Protein AF-A0A2H0AHC2-F1 (afdb_monomer)

Structure (mmCIF, N/CA/C/O backbone):
data_AF-A0A2H0AHC2-F1
#
_entry.id   AF-A0A2H0AHC2-F1
#
loop_
_atom_site.group_PDB
_atom_site.id
_atom_site.type_symbol
_atom_site.label_atom_id
_atom_site.label_alt_id
_atom_site.label_comp_id
_atom_site.label_asym_id
_atom_site.label_entity_id
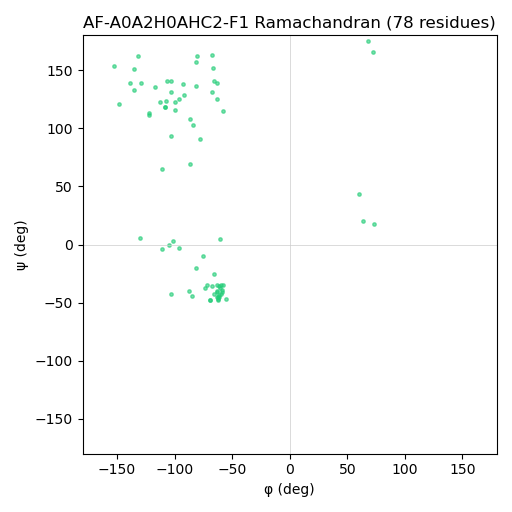_atom_site.label_seq_id
_atom_site.pdbx_PDB_ins_code
_atom_site.Cartn_x
_atom_site.Cartn_y
_atom_site.Cartn_z
_atom_site.occupancy
_atom_site.B_iso_or_equiv
_atom_site.auth_seq_id
_atom_site.auth_comp_id
_atom_site.auth_asym_id
_atom_site.auth_atom_id
_atom_site.pdbx_PDB_model_num
ATOM 1 N N . MET A 1 1 ? 2.894 5.451 23.690 1.00 49.41 1 MET A N 1
ATOM 2 C CA . MET A 1 1 ? 3.192 4.032 23.378 1.00 49.41 1 MET A CA 1
ATOM 3 C C . MET A 1 1 ? 3.158 3.834 21.869 1.00 49.41 1 MET A C 1
ATOM 5 O O . MET A 1 1 ? 2.099 4.047 21.285 1.00 49.41 1 MET A O 1
ATOM 9 N N . LYS A 1 2 ? 4.300 3.493 21.251 1.00 56.34 2 LYS A N 1
ATOM 10 C CA . LYS A 1 2 ? 4.390 3.149 19.821 1.00 56.34 2 LYS A CA 1
ATOM 11 C C . LYS A 1 2 ? 3.568 1.885 19.561 1.00 56.34 2 LYS A C 1
ATOM 13 O O . LYS A 1 2 ? 3.785 0.881 20.229 1.00 56.34 2 LYS A O 1
ATOM 18 N N . ALA A 1 3 ? 2.632 1.945 18.623 1.00 65.75 3 ALA A N 1
ATOM 19 C CA . ALA A 1 3 ? 2.013 0.749 18.070 1.00 65.75 3 ALA A CA 1
ATOM 20 C C . ALA A 1 3 ? 3.011 0.146 17.073 1.00 65.75 3 ALA A C 1
ATOM 22 O O . ALA A 1 3 ? 3.065 0.573 15.926 1.00 65.75 3 ALA A O 1
ATOM 23 N N . ASN A 1 4 ? 3.868 -0.758 17.544 1.00 81.06 4 ASN A N 1
ATOM 24 C CA . ASN A 1 4 ? 4.812 -1.482 16.697 1.00 81.06 4 ASN A CA 1
ATOM 25 C C . ASN A 1 4 ? 4.263 -2.890 16.485 1.00 81.06 4 ASN A C 1
ATOM 27 O O . ASN A 1 4 ? 4.494 -3.758 17.320 1.00 81.06 4 ASN A O 1
ATOM 31 N N . LYS A 1 5 ? 3.523 -3.087 15.394 1.00 90.19 5 LYS A N 1
ATOM 32 C CA . LYS A 1 5 ? 3.216 -4.429 14.894 1.00 90.19 5 LYS A CA 1
ATOM 33 C C . LYS A 1 5 ? 4.408 -4.912 14.083 1.00 90.19 5 LYS A C 1
ATOM 35 O O . LYS A 1 5 ? 4.968 -4.139 13.302 1.00 90.19 5 LYS A O 1
ATOM 40 N N . THR A 1 6 ? 4.813 -6.158 14.267 1.00 94.31 6 THR A N 1
ATOM 41 C CA . THR A 1 6 ? 5.872 -6.745 13.439 1.00 94.31 6 THR A CA 1
ATOM 42 C C . THR A 1 6 ? 5.308 -7.230 12.105 1.00 94.31 6 THR A C 1
ATOM 44 O O . THR A 1 6 ? 4.122 -7.537 11.984 1.00 94.31 6 THR A O 1
ATOM 47 N N . TYR A 1 7 ? 6.158 -7.347 11.081 1.00 94.50 7 TYR A N 1
ATOM 48 C CA . TYR A 1 7 ? 5.737 -7.956 9.814 1.00 94.50 7 TYR A CA 1
ATOM 49 C C . TYR A 1 7 ? 5.265 -9.402 10.001 1.00 94.50 7 TYR A C 1
ATOM 51 O O . TYR A 1 7 ? 4.321 -9.821 9.341 1.00 94.50 7 TYR A O 1
ATOM 59 N N . ALA A 1 8 ? 5.885 -10.152 10.918 1.00 96.69 8 ALA A N 1
ATOM 60 C CA . ALA A 1 8 ? 5.476 -11.517 11.235 1.00 96.69 8 ALA A CA 1
ATOM 61 C C . ALA A 1 8 ? 4.043 -11.563 11.791 1.00 96.69 8 ALA A C 1
ATOM 63 O O . ALA A 1 8 ? 3.235 -12.366 11.330 1.00 96.69 8 ALA A O 1
ATOM 64 N N . GLU A 1 9 ? 3.706 -10.659 12.715 1.00 95.94 9 GLU A N 1
ATOM 65 C CA . GLU A 1 9 ? 2.345 -10.518 13.248 1.00 95.94 9 GLU A CA 1
ATOM 66 C C . GLU A 1 9 ? 1.337 -10.131 12.162 1.00 95.94 9 GLU A C 1
ATOM 68 O O . GLU A 1 9 ? 0.278 -10.747 12.057 1.00 95.94 9 GLU A O 1
ATOM 73 N N . ILE A 1 10 ? 1.663 -9.134 11.332 1.00 96.50 10 ILE A N 1
ATOM 74 C CA . ILE A 1 10 ? 0.781 -8.685 10.245 1.00 96.50 10 ILE A CA 1
ATOM 75 C C . ILE A 1 10 ? 0.537 -9.831 9.255 1.00 96.50 10 ILE A C 1
ATOM 77 O O . ILE A 1 10 ? -0.610 -10.103 8.905 1.00 96.50 10 ILE A O 1
ATOM 81 N N . ASN A 1 11 ? 1.585 -10.555 8.857 1.00 97.19 11 ASN A N 1
ATOM 82 C CA . ASN A 1 11 ? 1.471 -11.691 7.945 1.00 97.19 11 ASN A CA 1
ATOM 83 C C . ASN A 1 11 ? 0.634 -12.830 8.539 1.00 97.19 11 ASN A C 1
ATOM 85 O O . ASN A 1 11 ? -0.200 -13.388 7.831 1.00 97.19 11 ASN A O 1
ATOM 89 N N . ALA A 1 12 ? 0.799 -13.145 9.827 1.00 98.00 12 ALA A N 1
ATOM 90 C CA . ALA A 1 12 ? -0.033 -14.140 10.502 1.00 98.00 12 ALA A CA 1
ATOM 91 C C . ALA A 1 12 ? -1.522 -13.752 10.470 1.00 98.00 12 ALA A C 1
ATOM 93 O O . ALA A 1 12 ? -2.364 -14.586 10.147 1.00 98.00 12 ALA A O 1
ATOM 94 N N . ARG A 1 13 ? -1.849 -12.474 10.708 1.00 97.56 13 ARG A N 1
ATOM 95 C CA . ARG A 1 13 ? -3.233 -11.975 10.627 1.00 97.56 13 ARG A CA 1
ATOM 96 C C . ARG A 1 13 ? -3.794 -11.995 9.208 1.00 97.56 13 ARG A C 1
ATOM 98 O O . ARG A 1 13 ? -4.974 -12.284 9.039 1.00 97.56 13 ARG A O 1
ATOM 105 N N . ILE A 1 14 ? -2.970 -11.723 8.193 1.00 97.69 14 ILE A N 1
ATOM 106 C CA . ILE A 1 14 ? -3.373 -11.854 6.783 1.00 97.69 14 ILE A CA 1
ATOM 107 C C . ILE A 1 14 ? -3.722 -13.314 6.473 1.00 97.69 14 ILE A C 1
ATOM 109 O O . ILE A 1 14 ? -4.788 -13.572 5.923 1.00 97.69 14 ILE A O 1
ATOM 113 N N . GLN A 1 15 ? -2.868 -14.267 6.865 1.00 97.81 15 GLN A N 1
ATOM 114 C CA . GLN A 1 15 ? -3.111 -15.702 6.654 1.00 97.81 15 GLN A CA 1
ATOM 115 C C . GLN A 1 15 ? -4.353 -16.203 7.403 1.00 97.81 1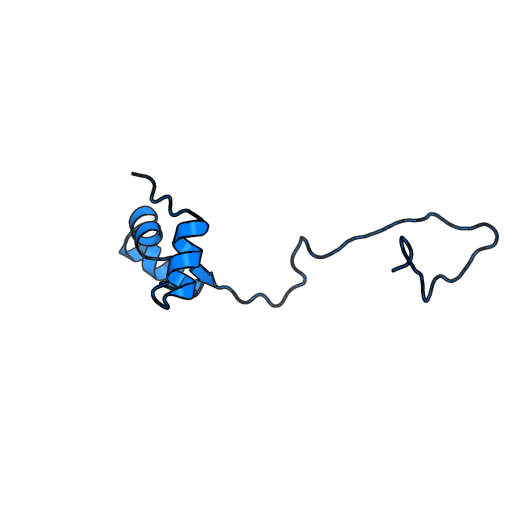5 GLN A C 1
ATOM 117 O O . GLN A 1 15 ? -5.081 -17.045 6.887 1.00 97.81 15 GLN A O 1
ATOM 122 N N . ALA A 1 16 ? -4.621 -15.659 8.592 1.00 97.81 16 ALA A N 1
ATOM 123 C CA . ALA A 1 16 ? -5.813 -15.970 9.378 1.00 97.81 16 ALA A CA 1
ATOM 124 C C . ALA A 1 16 ? -7.103 -15.306 8.848 1.00 97.81 16 ALA A C 1
ATOM 126 O O . ALA A 1 16 ? -8.187 -15.625 9.326 1.00 97.81 16 ALA A O 1
ATOM 127 N N . GLY A 1 17 ? -7.015 -14.378 7.885 1.00 97.31 17 GLY A N 1
ATOM 128 C CA . GLY A 1 17 ? -8.169 -13.601 7.413 1.00 97.31 17 GLY A CA 1
ATOM 129 C C . GLY A 1 17 ? -8.654 -12.534 8.406 1.00 97.31 17 GLY A C 1
ATOM 130 O O . GLY A 1 17 ? -9.766 -12.033 8.282 1.00 97.31 17 GLY A O 1
ATOM 131 N N . GLU A 1 18 ? -7.824 -12.169 9.384 1.00 97.31 18 GLU A N 1
ATOM 132 C CA . GLU A 1 18 ? -8.151 -11.239 10.474 1.00 97.31 18 GLU A CA 1
ATOM 133 C C . GLU A 1 18 ? -7.512 -9.853 10.302 1.00 97.31 18 GLU A C 1
ATOM 135 O O . GLU A 1 18 ? -7.649 -8.979 11.165 1.00 97.31 18 GLU A O 1
ATOM 140 N N . ALA A 1 19 ? -6.743 -9.649 9.232 1.00 97.44 19 ALA A N 1
ATOM 141 C CA . ALA A 1 19 ? -6.081 -8.379 8.969 1.00 97.44 19 ALA A CA 1
ATOM 142 C C . ALA A 1 19 ? -7.099 -7.275 8.649 1.00 97.44 19 ALA A C 1
ATOM 144 O O . ALA A 1 19 ? -7.956 -7.421 7.779 1.00 97.44 19 ALA A O 1
ATOM 145 N N . VAL A 1 20 ? -6.957 -6.130 9.316 1.00 97.69 20 VAL A N 1
ATOM 146 C CA . VAL A 1 20 ? -7.703 -4.911 9.002 1.00 97.69 20 VAL A CA 1
ATOM 147 C C . VAL A 1 20 ? -6.974 -4.190 7.875 1.00 97.69 20 VAL A C 1
ATOM 149 O O . VAL A 1 20 ? -5.942 -3.543 8.088 1.00 97.69 20 VAL A O 1
ATOM 152 N N . VAL A 1 21 ? -7.521 -4.325 6.671 1.00 97.50 21 VAL A N 1
ATOM 153 C CA . VAL A 1 21 ? -7.009 -3.702 5.449 1.00 97.50 21 VAL A CA 1
ATOM 154 C C . VAL A 1 21 ? -7.879 -2.501 5.101 1.00 97.50 21 VAL A C 1
ATOM 156 O O . VAL A 1 21 ? -9.101 -2.609 5.090 1.00 97.50 21 VAL A O 1
ATOM 159 N N . VAL A 1 22 ? -7.250 -1.361 4.826 1.00 97.94 22 VAL A N 1
ATOM 160 C CA . VAL A 1 22 ? -7.939 -0.126 4.424 1.00 97.94 22 VAL A CA 1
ATOM 161 C C . VAL A 1 22 ? -7.271 0.482 3.201 1.00 97.94 22 VAL A C 1
ATOM 163 O O . VAL A 1 22 ? -6.122 0.175 2.880 1.00 97.94 22 VAL A O 1
ATOM 166 N N . THR A 1 23 ? -7.970 1.371 2.521 1.00 97.38 23 THR A N 1
ATOM 167 C CA . THR A 1 23 ? -7.414 2.222 1.470 1.00 97.38 23 THR A CA 1
ATOM 168 C C . THR A 1 23 ? -6.680 3.429 2.060 1.00 97.38 23 THR A C 1
ATOM 170 O O . THR A 1 23 ? -6.879 3.815 3.216 1.00 97.38 23 THR A O 1
ATOM 173 N N . ALA A 1 24 ? -5.832 4.070 1.255 1.00 94.94 24 ALA A N 1
ATOM 174 C CA . ALA A 1 24 ? -5.170 5.315 1.639 1.00 94.94 24 ALA A CA 1
ATOM 175 C C . ALA A 1 24 ? -6.169 6.431 2.006 1.00 94.94 24 ALA A C 1
ATOM 177 O O . ALA A 1 24 ? -5.903 7.203 2.926 1.00 94.94 24 ALA A O 1
ATOM 178 N N . GLU A 1 25 ? -7.323 6.497 1.337 1.00 95.00 25 GLU A N 1
ATOM 179 C CA . GLU A 1 25 ? -8.369 7.482 1.629 1.00 95.00 25 GLU A CA 1
ATOM 180 C C . GLU A 1 25 ? -9.041 7.218 2.985 1.00 95.00 25 GLU A C 1
ATOM 182 O O . GLU A 1 25 ? -9.132 8.118 3.826 1.00 95.00 25 GLU A O 1
ATOM 187 N N . GLU A 1 26 ? -9.426 5.969 3.257 1.00 97.56 26 GLU A N 1
ATOM 188 C CA . GLU 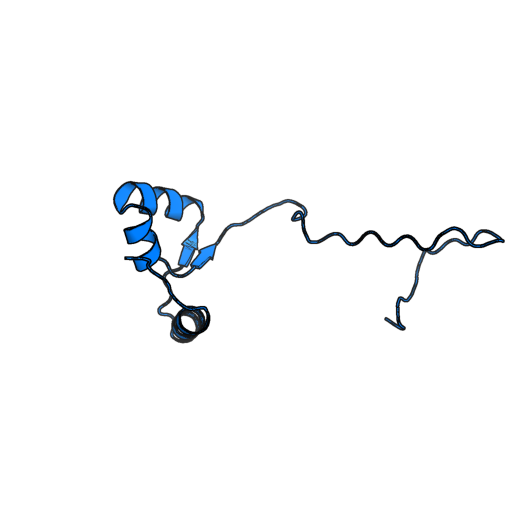A 1 26 ? -9.994 5.568 4.551 1.00 97.56 26 GLU A CA 1
ATOM 189 C C . GLU A 1 26 ? -9.011 5.811 5.699 1.00 97.56 26 GLU A C 1
ATOM 191 O O . GLU A 1 26 ? -9.405 6.266 6.777 1.00 97.56 26 GLU A O 1
ATOM 196 N N . MET A 1 27 ? -7.715 5.585 5.464 1.00 97.25 27 MET A N 1
ATOM 197 C CA . MET A 1 27 ? -6.679 5.834 6.461 1.00 97.25 27 MET A CA 1
ATOM 198 C C . MET A 1 27 ? -6.657 7.302 6.914 1.00 97.25 27 MET A C 1
ATOM 200 O O . MET A 1 27 ? -6.518 7.575 8.109 1.00 97.25 27 MET A O 1
ATOM 204 N N . VAL A 1 28 ? -6.859 8.260 6.001 1.00 96.88 28 VAL A N 1
ATOM 205 C CA . VAL A 1 28 ? -6.940 9.691 6.349 1.00 96.88 28 VAL A CA 1
ATOM 206 C C . VAL A 1 28 ? -8.116 9.957 7.293 1.00 96.88 28 VAL A C 1
ATOM 208 O O . VAL A 1 28 ? -7.965 10.683 8.280 1.00 96.88 28 VAL A O 1
ATOM 211 N N . ALA A 1 29 ? -9.280 9.359 7.028 1.00 97.69 29 ALA A N 1
ATOM 212 C CA . ALA A 1 29 ? -10.458 9.506 7.880 1.00 97.69 29 ALA A CA 1
ATOM 213 C C . ALA A 1 29 ? -10.251 8.875 9.269 1.00 97.69 29 ALA A C 1
ATOM 215 O O . ALA A 1 29 ? -10.586 9.489 10.286 1.00 97.69 29 ALA A O 1
ATOM 216 N N . ILE A 1 30 ? -9.642 7.687 9.331 1.00 97.75 30 ILE A N 1
ATOM 217 C CA . ILE A 1 30 ? -9.347 6.985 10.589 1.00 97.75 30 ILE A CA 1
ATOM 218 C C . ILE A 1 30 ? -8.379 7.803 11.447 1.00 97.75 30 ILE A C 1
ATOM 220 O O . ILE A 1 30 ? -8.630 7.996 12.635 1.00 97.75 30 ILE A O 1
ATOM 224 N N . VAL A 1 31 ? -7.311 8.348 10.859 1.00 97.56 31 VAL A N 1
ATOM 225 C CA . VAL A 1 31 ? -6.347 9.188 11.587 1.00 97.56 31 VAL A CA 1
ATOM 226 C C . VAL A 1 31 ? -7.002 10.462 12.119 1.00 97.56 31 VAL A C 1
ATOM 228 O O . VAL A 1 31 ? -6.727 10.845 13.254 1.00 97.56 31 VAL A O 1
ATOM 231 N N . LYS A 1 32 ? -7.896 11.103 11.354 1.00 97.88 32 LYS A N 1
ATOM 232 C CA . LYS A 1 32 ? -8.644 12.282 11.831 1.00 97.88 32 LYS A CA 1
ATOM 233 C C . LYS A 1 32 ? -9.516 11.970 13.050 1.00 97.88 32 LYS A C 1
ATOM 235 O O . LYS A 1 32 ? -9.660 12.823 13.919 1.00 97.88 32 LYS A O 1
ATOM 240 N N . LYS A 1 33 ? -10.093 10.768 13.111 1.00 97.75 33 LYS A N 1
ATOM 241 C CA . LYS A 1 33 ? -11.005 10.348 14.184 1.00 97.75 33 LYS A CA 1
ATOM 242 C C . LYS A 1 33 ? -10.280 9.805 15.417 1.00 97.75 33 LYS A C 1
ATOM 244 O O . LYS A 1 33 ? -10.667 10.114 16.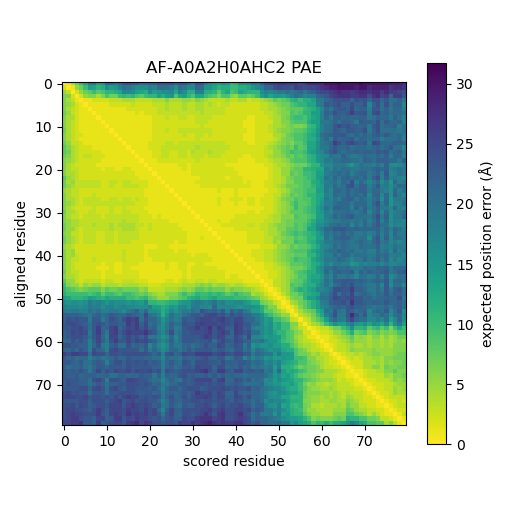537 1.00 97.75 33 LYS A O 1
ATOM 249 N N . GLU A 1 34 ? -9.272 8.962 15.215 1.00 95.31 34 GLU A N 1
ATOM 250 C CA . GLU A 1 34 ? -8.642 8.154 16.273 1.00 95.31 34 GLU A CA 1
ATOM 251 C C . GLU A 1 34 ? -7.199 8.596 16.588 1.00 95.31 34 GLU A C 1
ATOM 253 O O . GLU A 1 34 ? -6.554 8.071 17.499 1.00 95.31 34 GLU A O 1
ATOM 258 N N . GLY A 1 35 ? -6.677 9.569 15.839 1.00 96.44 35 GLY A N 1
ATOM 259 C CA . GLY A 1 35 ? -5.285 10.001 15.898 1.00 96.44 35 GLY A CA 1
ATOM 260 C C . GLY A 1 35 ? -4.315 8.981 15.279 1.00 96.44 35 GLY A C 1
ATOM 261 O O . GLY A 1 35 ? -4.660 7.813 15.079 1.00 96.44 35 GLY A O 1
ATOM 262 N N . PRO A 1 36 ? -3.054 9.373 15.006 1.00 94.31 36 PRO A N 1
ATOM 263 C CA . PRO A 1 36 ? -2.070 8.486 14.376 1.00 94.31 36 PRO A CA 1
ATOM 264 C C .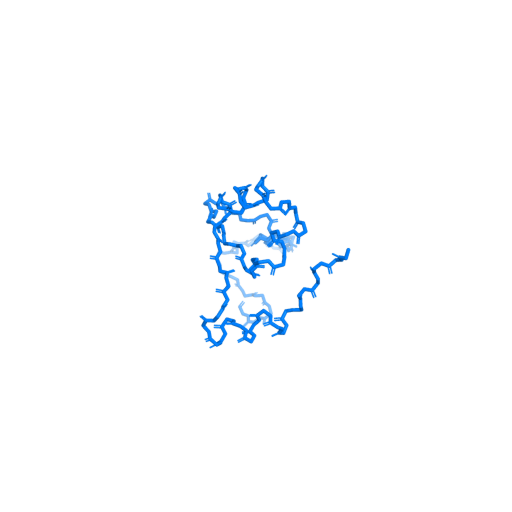 PRO A 1 36 ? -1.796 7.208 15.180 1.00 94.31 36 PRO A C 1
ATOM 266 O O . PRO A 1 36 ? -1.691 6.119 14.621 1.00 94.31 36 PRO A O 1
ATOM 269 N N . ALA A 1 37 ? -1.710 7.326 16.508 1.00 93.50 37 ALA A N 1
ATOM 270 C CA . ALA A 1 37 ? -1.438 6.187 17.380 1.00 93.50 37 ALA A CA 1
ATOM 271 C C . ALA A 1 37 ? -2.633 5.225 17.493 1.00 93.50 37 ALA A C 1
ATOM 273 O O . ALA A 1 37 ? -2.415 4.022 17.609 1.00 93.50 37 ALA A O 1
ATOM 274 N N . GLY A 1 38 ? -3.871 5.733 17.464 1.00 94.56 38 GLY A N 1
ATOM 275 C CA . GLY A 1 38 ? -5.077 4.901 17.448 1.00 94.56 38 GLY A CA 1
ATOM 276 C C . GLY A 1 38 ? -5.220 4.168 16.118 1.00 94.56 38 GLY A C 1
ATOM 277 O O . GLY A 1 38 ? -5.335 2.942 16.096 1.00 94.56 38 GLY A O 1
ATOM 278 N N . ALA A 1 39 ? -5.055 4.899 15.013 1.00 95.19 39 ALA A N 1
ATOM 279 C CA . ALA A 1 39 ? -5.068 4.338 13.667 1.00 95.19 39 ALA A CA 1
ATOM 280 C C . ALA A 1 39 ? -4.038 3.206 13.503 1.00 95.19 39 ALA A C 1
ATOM 282 O O . ALA A 1 39 ? -4.389 2.118 13.053 1.00 95.19 39 ALA A O 1
ATOM 283 N N . ALA A 1 40 ? -2.797 3.408 13.962 1.00 93.81 40 ALA A N 1
ATOM 284 C CA . ALA A 1 40 ? -1.739 2.395 13.891 1.00 93.81 40 ALA A CA 1
ATOM 285 C C . ALA A 1 40 ? -2.007 1.141 14.752 1.00 93.81 40 ALA A C 1
ATOM 287 O O . ALA A 1 40 ? -1.513 0.057 14.445 1.00 93.81 40 ALA A O 1
ATOM 288 N N . ARG A 1 41 ? -2.800 1.247 15.829 1.00 93.50 41 ARG A N 1
ATOM 289 C CA . ARG A 1 41 ? -3.227 0.069 16.612 1.00 93.50 41 ARG A CA 1
ATOM 290 C C . ARG A 1 41 ? -4.283 -0.740 15.872 1.00 93.50 41 ARG A C 1
ATOM 292 O O . ARG A 1 41 ? -4.261 -1.966 15.937 1.00 93.50 41 ARG A O 1
ATOM 299 N N . LYS A 1 42 ? -5.184 -0.067 15.162 1.00 94.12 42 LYS A N 1
ATOM 300 C CA . LYS A 1 42 ? -6.362 -0.676 14.543 1.00 94.12 42 LYS A CA 1
ATOM 301 C C . LYS A 1 42 ? -6.103 -1.229 13.144 1.00 94.12 42 LYS A C 1
ATOM 303 O O . LYS A 1 42 ? -6.578 -2.313 12.837 1.00 94.12 42 LYS A O 1
ATOM 308 N N . VAL A 1 43 ? -5.330 -0.519 12.327 1.00 96.50 43 VAL A N 1
ATOM 309 C CA . VAL A 1 43 ? -5.067 -0.860 10.921 1.00 96.50 43 VAL A CA 1
ATOM 310 C C . VAL A 1 43 ? -3.805 -1.710 10.798 1.00 96.50 43 VAL A C 1
ATOM 312 O O . VAL A 1 43 ? -2.813 -1.438 11.477 1.00 96.50 43 VAL A O 1
ATOM 315 N N . ASP A 1 44 ? -3.842 -2.739 9.953 1.00 96.62 44 ASP A N 1
ATOM 316 C CA . ASP A 1 44 ? -2.700 -3.623 9.684 1.00 96.62 44 ASP A CA 1
ATOM 317 C C . ASP A 1 44 ? -2.036 -3.320 8.346 1.00 96.62 44 ASP A C 1
ATOM 319 O O . ASP A 1 44 ? -0.811 -3.282 8.263 1.00 96.62 44 ASP A O 1
ATOM 323 N N . VAL A 1 45 ? -2.839 -3.076 7.310 1.00 96.44 45 VAL A N 1
ATOM 324 C CA . VAL A 1 45 ? -2.353 -2.812 5.954 1.00 96.44 45 VAL A CA 1
ATOM 325 C C . VAL A 1 45 ? -3.107 -1.626 5.367 1.00 96.44 45 VAL A C 1
ATOM 327 O O . VAL A 1 45 ? -4.334 -1.570 5.421 1.00 96.44 45 VAL A O 1
ATOM 330 N N . VAL A 1 46 ? -2.363 -0.692 4.775 1.00 96.12 46 VAL A N 1
ATOM 331 C CA . VAL A 1 46 ? -2.921 0.390 3.959 1.00 96.12 46 VAL A CA 1
ATOM 332 C C . VAL A 1 46 ? -2.601 0.091 2.504 1.00 96.12 46 VAL A C 1
ATOM 334 O O . VAL A 1 46 ? -1.441 -0.078 2.134 1.00 96.12 46 VAL A O 1
ATOM 337 N N . THR A 1 47 ? -3.634 0.024 1.681 1.00 94.56 47 THR A N 1
ATOM 338 C CA . THR A 1 47 ? -3.539 -0.227 0.247 1.00 94.56 47 THR A CA 1
ATOM 339 C C . THR A 1 47 ? -3.729 1.076 -0.516 1.00 94.56 47 THR A C 1
ATOM 341 O O . THR A 1 47 ? -4.539 1.930 -0.154 1.00 94.56 47 THR A O 1
ATOM 344 N N . THR A 1 48 ? -2.952 1.258 -1.575 1.00 89.06 48 THR A N 1
ATOM 345 C CA . THR A 1 48 ? -3.103 2.391 -2.483 1.00 89.06 48 THR A CA 1
ATOM 346 C C . THR A 1 48 ? -2.922 1.904 -3.909 1.00 89.06 48 THR A C 1
ATOM 348 O O . THR A 1 48 ? -2.065 1.061 -4.175 1.00 89.06 48 THR A O 1
ATOM 351 N N . GLY A 1 49 ? -3.749 2.409 -4.817 1.00 84.31 49 GLY A N 1
ATOM 352 C CA . GLY A 1 49 ? -3.569 2.219 -6.247 1.00 84.31 49 GLY A CA 1
ATOM 353 C C . GLY A 1 49 ? -2.843 3.430 -6.812 1.00 84.31 49 GLY A C 1
ATOM 354 O O . GLY A 1 49 ? -3.292 4.558 -6.627 1.00 84.31 49 GLY A O 1
ATOM 355 N N . THR A 1 50 ? -1.730 3.215 -7.504 1.00 73.12 50 THR A N 1
ATOM 356 C CA . THR A 1 50 ? -1.036 4.273 -8.242 1.00 73.12 50 THR A CA 1
ATOM 357 C C . THR A 1 50 ? -1.043 3.940 -9.727 1.00 73.12 50 THR A C 1
ATOM 359 O O . THR A 1 50 ? -0.797 2.804 -10.126 1.00 73.12 50 THR A O 1
ATOM 362 N N . PHE A 1 51 ? -1.330 4.940 -10.561 1.00 65.50 51 PHE A N 1
ATOM 363 C CA . PHE A 1 51 ? -1.213 4.840 -12.015 1.00 65.50 51 PHE A CA 1
ATOM 364 C C . PHE A 1 51 ? -0.056 5.726 -12.489 1.00 65.50 51 PHE A C 1
ATOM 366 O O . PHE A 1 51 ? -0.254 6.743 -13.143 1.00 65.50 51 PHE A O 1
ATOM 373 N N . SER A 1 52 ? 1.157 5.359 -12.076 1.00 62.62 52 SER A N 1
ATOM 374 C CA . SER A 1 52 ? 2.408 6.018 -12.462 1.00 62.62 52 SER A CA 1
ATOM 375 C C . SER A 1 52 ? 3.555 5.007 -12.404 1.00 62.62 52 SER A C 1
ATOM 377 O O . SER A 1 52 ? 3.488 4.079 -11.593 1.00 62.62 52 SER A O 1
ATOM 379 N N . PRO A 1 53 ? 4.637 5.179 -13.189 1.00 57.00 53 PRO A N 1
ATOM 380 C CA . PRO A 1 53 ? 5.877 4.462 -12.922 1.00 57.00 53 PRO A CA 1
ATOM 381 C C . PRO A 1 53 ? 6.329 4.816 -11.500 1.00 57.00 53 PRO A C 1
ATOM 383 O O . PRO A 1 53 ? 6.591 5.980 -11.197 1.00 57.00 53 PRO A O 1
ATOM 386 N N . MET A 1 54 ? 6.353 3.830 -10.600 1.00 64.00 54 MET A N 1
ATOM 387 C CA . MET A 1 54 ? 6.848 4.059 -9.246 1.00 64.00 54 MET A CA 1
ATOM 388 C C . MET A 1 54 ? 8.328 4.439 -9.315 1.00 64.00 54 MET A C 1
ATOM 390 O O . MET A 1 54 ? 9.095 3.854 -10.081 1.00 64.00 54 MET A O 1
ATOM 394 N N . CYS A 1 55 ? 8.728 5.414 -8.495 1.00 60.56 55 CYS A N 1
ATOM 395 C CA . CYS A 1 55 ? 10.048 6.058 -8.493 1.00 60.56 55 CYS A CA 1
ATOM 396 C C . CYS A 1 55 ? 11.242 5.113 -8.221 1.00 60.56 55 CYS A C 1
ATOM 398 O O . CYS A 1 55 ? 12.373 5.570 -8.102 1.00 60.56 55 CYS A O 1
ATOM 400 N N . SER A 1 56 ? 11.005 3.808 -8.107 1.00 55.22 56 SER A N 1
ATOM 401 C CA . SER A 1 56 ? 11.970 2.768 -7.752 1.00 55.22 56 SER A CA 1
ATOM 402 C C . SER A 1 56 ? 11.964 1.563 -8.707 1.00 55.22 56 SER A C 1
ATOM 404 O O . SER A 1 56 ? 12.676 0.597 -8.457 1.00 55.22 56 SER A O 1
ATOM 406 N N . SER A 1 57 ? 11.205 1.599 -9.811 1.00 63.94 57 SER A N 1
ATOM 407 C CA . SER A 1 57 ? 11.124 0.477 -10.769 1.00 63.94 57 SER A CA 1
ATOM 408 C C . SER A 1 57 ? 12.057 0.600 -11.982 1.00 63.94 57 SER A C 1
ATOM 410 O O . SER A 1 57 ? 12.073 -0.290 -12.828 1.00 63.94 57 SER A O 1
ATOM 412 N N . GLY A 1 58 ? 12.798 1.703 -12.115 1.00 63.75 58 GLY A N 1
ATOM 413 C CA . GLY A 1 58 ? 13.666 1.956 -13.266 1.00 63.75 58 GLY A CA 1
ATOM 414 C C . GLY A 1 58 ? 15.126 1.626 -12.973 1.00 63.75 58 GLY A C 1
ATOM 415 O O . GLY A 1 58 ? 15.718 2.218 -12.075 1.00 63.75 58 GLY A O 1
ATOM 416 N N . ALA A 1 59 ? 15.725 0.740 -13.767 1.00 70.06 59 ALA A N 1
ATOM 417 C CA . ALA A 1 59 ? 17.173 0.571 -13.831 1.00 70.06 59 ALA A CA 1
ATOM 418 C C . ALA A 1 59 ? 17.675 1.123 -15.171 1.00 70.06 59 ALA A C 1
ATOM 420 O O . ALA A 1 59 ? 17.289 0.637 -16.232 1.00 70.06 59 ALA A O 1
ATOM 421 N N . PHE A 1 60 ? 18.534 2.142 -15.127 1.00 74.94 60 PHE A N 1
ATOM 422 C CA . PHE A 1 60 ? 19.265 2.623 -16.299 1.00 74.94 60 PHE A CA 1
ATOM 423 C C . PHE A 1 60 ? 20.671 2.035 -16.260 1.00 74.94 60 PHE A C 1
ATOM 425 O O . PHE A 1 60 ? 21.441 2.335 -15.350 1.00 74.94 60 PHE A O 1
ATOM 432 N N . ILE A 1 61 ? 21.004 1.196 -17.238 1.00 76.25 61 ILE A N 1
ATOM 433 C CA . ILE A 1 61 ? 22.31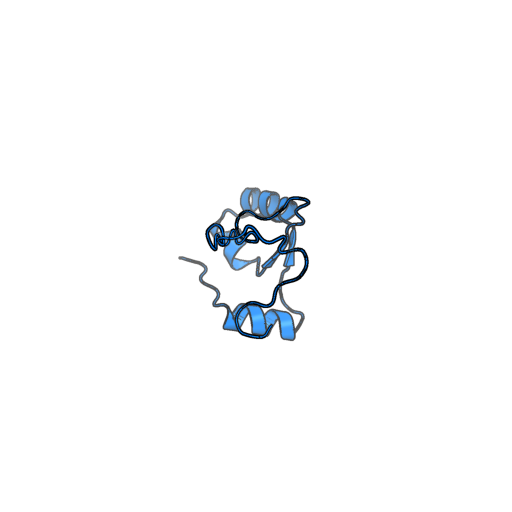9 0.560 -17.335 1.00 76.25 61 ILE A CA 1
ATOM 434 C C . ILE A 1 61 ? 23.027 1.120 -18.570 1.00 76.25 61 ILE A C 1
ATOM 436 O O . ILE A 1 61 ? 22.500 1.052 -19.679 1.00 76.25 61 ILE A O 1
ATOM 440 N N . ASN A 1 62 ? 24.208 1.707 -18.372 1.00 81.38 62 ASN A N 1
ATOM 441 C CA . ASN A 1 62 ? 25.033 2.270 -19.439 1.00 81.38 62 ASN A CA 1
ATOM 442 C C . ASN A 1 62 ? 26.263 1.379 -19.661 1.00 81.38 62 ASN A C 1
ATOM 444 O O . ASN A 1 62 ? 27.079 1.224 -18.757 1.00 81.38 62 ASN A O 1
ATOM 448 N N . PHE A 1 63 ? 26.397 0.816 -20.863 1.00 79.56 63 PHE A N 1
ATOM 449 C CA . PHE A 1 63 ? 27.494 -0.087 -21.238 1.00 79.56 63 PHE A CA 1
ATOM 450 C C . PHE A 1 63 ? 28.592 0.594 -22.078 1.00 79.56 63 PHE A C 1
ATOM 452 O O . PHE A 1 63 ? 29.538 -0.062 -22.509 1.00 79.56 63 PHE A O 1
ATOM 459 N N . GLY A 1 64 ? 28.480 1.905 -22.328 1.00 79.31 64 GLY A N 1
ATOM 460 C CA . GLY A 1 64 ? 29.342 2.618 -23.270 1.00 79.31 64 GLY A CA 1
ATOM 461 C C . GLY A 1 64 ? 29.106 2.210 -24.731 1.00 79.31 64 GLY A C 1
ATOM 4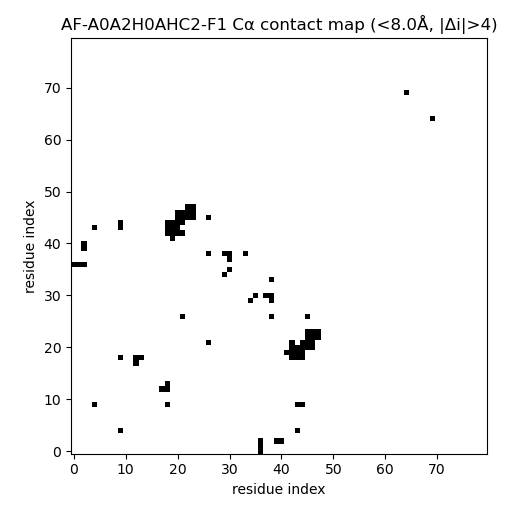62 O O . GLY A 1 64 ? 28.310 1.327 -25.046 1.00 79.31 64 GLY A O 1
ATOM 463 N N . HIS A 1 65 ? 29.784 2.890 -25.658 1.00 86.00 65 HIS A N 1
ATOM 464 C CA . HIS A 1 65 ? 29.690 2.577 -27.085 1.00 86.00 65 HIS A CA 1
ATOM 465 C C . HIS A 1 65 ? 30.769 1.574 -27.495 1.00 86.00 65 HIS A C 1
ATOM 467 O O . HIS A 1 65 ? 31.958 1.813 -27.276 1.00 86.00 65 HIS A O 1
ATOM 473 N N . SER A 1 66 ? 30.365 0.496 -28.167 1.00 84.62 66 SER A N 1
ATOM 474 C CA . SER A 1 66 ? 31.298 -0.383 -28.870 1.00 84.62 66 SER A CA 1
ATOM 475 C C . SER A 1 66 ? 31.942 0.349 -30.055 1.00 84.62 66 SER A C 1
ATOM 477 O O . SER A 1 66 ? 31.339 1.245 -30.658 1.00 84.62 66 SER A O 1
ATOM 479 N N . LYS A 1 67 ? 3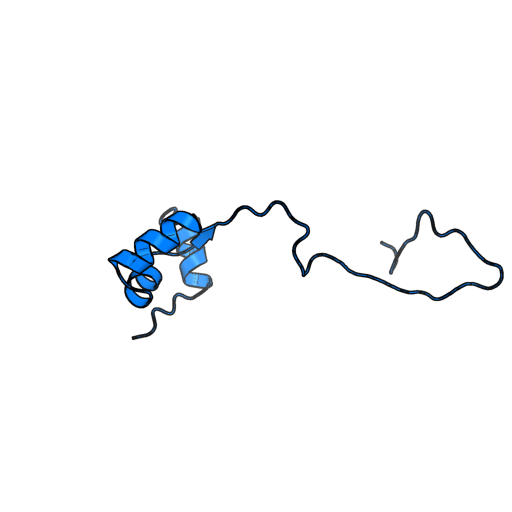3.166 -0.044 -30.423 1.00 88.94 67 LYS A N 1
ATOM 480 C CA . LYS A 1 67 ? 33.796 0.350 -31.690 1.00 88.94 67 LYS A CA 1
ATOM 481 C C . LYS A 1 67 ? 34.163 -0.910 -32.475 1.00 88.94 67 LYS A C 1
ATOM 483 O O . LYS A 1 67 ? 35.047 -1.633 -32.019 1.00 88.94 67 LYS A O 1
ATOM 488 N N . PRO A 1 68 ? 33.518 -1.175 -33.629 1.00 90.06 68 PRO A N 1
ATOM 489 C CA . PRO A 1 68 ? 32.483 -0.375 -34.312 1.00 90.06 68 PRO A CA 1
ATOM 490 C C . PRO A 1 68 ? 31.146 -0.305 -33.547 1.00 90.06 68 PRO A C 1
ATOM 492 O O . PRO A 1 68 ? 30.901 -1.095 -32.634 1.00 90.06 68 PRO A O 1
ATOM 495 N N . THR A 1 69 ? 30.286 0.655 -33.898 1.00 90.19 69 THR A N 1
ATOM 496 C CA . THR A 1 69 ? 28.977 0.835 -33.251 1.00 90.19 69 THR A CA 1
ATOM 497 C C . THR A 1 69 ? 28.054 -0.354 -33.524 1.00 90.19 69 THR A C 1
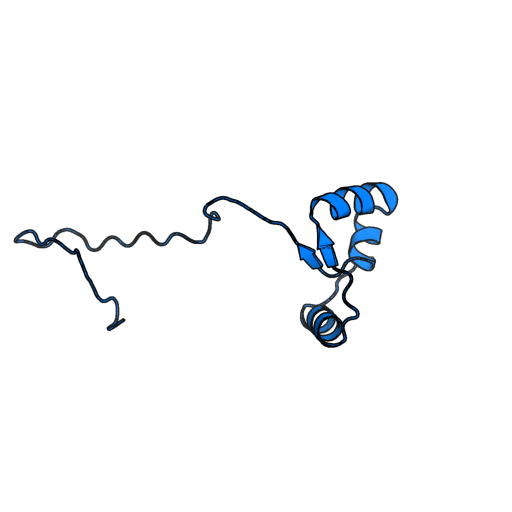ATOM 499 O O . THR A 1 69 ? 28.021 -0.892 -34.629 1.00 90.19 69 THR A O 1
ATOM 502 N N . MET A 1 70 ? 27.290 -0.765 -32.510 1.00 86.50 70 MET A N 1
ATOM 503 C CA . MET A 1 70 ? 26.390 -1.918 -32.573 1.00 86.50 70 MET A CA 1
ATOM 504 C C . MET A 1 70 ? 24.987 -1.543 -32.084 1.00 86.50 70 MET A C 1
ATOM 506 O O . MET A 1 70 ? 24.834 -0.839 -31.087 1.00 86.50 70 MET A O 1
ATOM 510 N N . LYS A 1 71 ? 23.946 -2.032 -32.773 1.00 85.94 71 LYS A N 1
ATOM 511 C CA . LYS A 1 71 ? 22.547 -1.867 -32.354 1.00 85.94 71 LYS A CA 1
ATOM 512 C C . LYS A 1 71 ? 22.146 -2.993 -31.397 1.00 85.94 71 LYS A C 1
ATOM 514 O O . LYS A 1 71 ? 21.923 -4.121 -31.822 1.00 85.94 71 LYS A O 1
ATOM 519 N N . ALA A 1 72 ? 21.995 -2.664 -30.121 1.00 83.88 72 ALA A N 1
ATOM 520 C CA . ALA A 1 72 ? 21.592 -3.590 -29.066 1.00 83.88 72 ALA A CA 1
ATOM 521 C C . ALA A 1 72 ? 20.054 -3.700 -28.947 1.00 83.88 72 ALA A C 1
ATOM 523 O O . ALA A 1 72 ? 19.463 -3.211 -27.990 1.00 83.88 72 ALA A O 1
ATOM 524 N N . SER A 1 73 ? 19.373 -4.296 -29.936 1.00 87.94 73 SER A N 1
ATOM 525 C CA . SER A 1 73 ? 17.900 -4.444 -29.912 1.00 87.94 73 SER A CA 1
ATOM 526 C C . SER A 1 73 ? 17.389 -5.623 -29.074 1.00 87.94 73 SER A C 1
ATOM 528 O O . SER A 1 73 ? 16.218 -5.645 -28.710 1.00 87.94 73 SER A O 1
ATOM 530 N N . LYS A 1 74 ? 18.247 -6.609 -28.797 1.00 84.50 74 LYS A N 1
ATOM 531 C CA . LYS A 1 74 ? 18.001 -7.742 -27.897 1.00 84.50 74 LYS A CA 1
ATOM 532 C C . LYS A 1 74 ? 19.338 -8.114 -27.262 1.00 84.50 74 LYS A C 1
ATOM 534 O O . LYS A 1 74 ? 20.287 -8.385 -27.994 1.00 84.50 74 LYS A O 1
ATOM 539 N N . VAL A 1 75 ? 19.422 -8.067 -25.938 1.00 79.94 75 VAL A N 1
ATOM 540 C CA . VAL A 1 75 ? 20.653 -8.308 -25.174 1.00 79.94 75 VAL A CA 1
ATOM 541 C C . VAL A 1 75 ? 20.358 -9.211 -23.989 1.00 79.94 75 VAL A C 1
ATOM 543 O O . VAL A 1 75 ? 19.245 -9.183 -23.473 1.00 79.94 75 VAL A O 1
ATOM 546 N N . TRP A 1 76 ? 21.366 -9.975 -23.581 1.00 85.06 76 TRP A N 1
ATOM 547 C CA . TRP A 1 76 ? 21.371 -10.737 -22.339 1.00 85.06 76 TRP A CA 1
ATOM 548 C C . TRP A 1 76 ? 22.309 -10.047 -21.356 1.00 85.06 76 TRP A C 1
ATOM 550 O O . TRP A 1 76 ? 23.368 -9.556 -21.760 1.00 85.06 76 TRP A O 1
ATOM 560 N N . LEU A 1 77 ? 21.938 -10.005 -20.082 1.00 80.69 77 LEU A N 1
ATOM 561 C CA . LEU A 1 77 ? 22.789 -9.477 -19.017 1.00 80.69 77 LEU A CA 1
ATOM 562 C C . LEU A 1 77 ? 22.998 -10.570 -17.974 1.00 80.69 77 LEU A C 1
ATOM 564 O O . LEU A 1 77 ? 22.062 -10.905 -17.268 1.00 80.69 77 LEU A O 1
ATOM 568 N N . ASN A 1 78 ? 24.222 -11.094 -17.846 1.00 80.62 78 ASN A N 1
ATOM 569 C CA . ASN A 1 78 ? 24.522 -12.279 -17.024 1.00 80.62 78 ASN A CA 1
ATOM 570 C C . ASN A 1 78 ? 23.747 -13.534 -17.476 1.00 80.62 78 ASN A C 1
ATOM 572 O O . ASN A 1 78 ? 23.197 -14.252 -16.646 1.00 80.62 78 ASN A O 1
ATOM 576 N N . ASP A 1 79 ? 23.684 -13.771 -18.789 1.00 72.38 79 ASP A N 1
ATOM 577 C CA . ASP A 1 79 ? 23.013 -14.932 -19.399 1.00 72.38 79 ASP A CA 1
ATOM 578 C C . ASP A 1 79 ? 21.487 -15.019 -19.174 1.00 72.38 79 ASP A C 1
ATOM 580 O O . ASP A 1 79 ? 20.892 -16.083 -19.362 1.00 72.38 79 ASP A O 1
ATOM 584 N N . VAL A 1 80 ? 20.836 -13.896 -18.836 1.00 50.97 80 VAL A N 1
ATOM 585 C CA . VAL A 1 80 ? 19.367 -13.751 -18.737 1.00 50.97 80 VAL A CA 1
ATOM 586 C C . VAL A 1 80 ? 18.813 -12.659 -19.636 1.00 50.97 80 VAL A C 1
ATOM 588 O O . VAL A 1 80 ? 19.515 -11.642 -19.853 1.00 50.97 80 VAL A O 1
#

Solvent-accessible surface area (backbone atoms only — not comparable to full-atom values): 5389 Å² total; per-residue (Å²): 128,86,59,78,80,50,70,68,58,48,49,52,28,52,75,70,71,68,51,39,71,41,42,57,68,55,48,55,55,41,29,74,75,51,35,68,63,46,31,48,63,65,48,66,44,77,43,77,89,76,97,63,88,58,98,81,77,80,83,90,83,84,85,75,82,56,87,74,80,74,87,81,87,77,82,68,66,94,91,80

Foldseek 3Di:
DALDDDPVNLVVCVVVVNAAEEEPVVLVVCCVVLNPRRSSNRHSYYDYDDPDDPPPPDDDDDPDADVVGDDPPDDDDPND

Radius of gyration: 22.14 Å; Cα contacts (8 Å, |Δi|>4): 45; chains: 1; bounding box: 45×28×58 Å

Mean predicted aligned error: 11.37 Å

pLDDT: mean 86.37, std 13.44, range [49.41, 98.0]

Sequence (80 aa):
MKANKTYAEINARIQAGEAVVVTAEEMVAIVKKEGPAGAARKVDVVTTGTFSPMCSSGAFINFGHSKPTMKASKVWLNDV

Secondary structure (DSSP, 8-state):
------HHHHHHHHHTT---EEEHHHHHHHHHHHHHHHHHHH-SEEE----S--TTS---------SS----SS--SS--